Protein AF-A0AAU7CIS3-F1 (afdb_monomer_lite)

Secondary structure (DSSP, 8-state):
-----HHHHHHHHHHHHHHHHHHHTS--GGGSSHHHHHHHHHHHHHHHHHHHHHHHHHHHTTSS---HHHHHHHHHHHHHHHHHHHHHHHHHHHH-BTTB--HHHHHHHHHHHHHHHHHHT--------SGGGGTTS---HHHHHHHHHHHHTSPPPPTT---SSHHHHHHHHHHH--

Organism: NCBI:txid3120278

pLDDT: mean 83.58, std 14.02, range [44.16, 98.06]

Sequence (178 aa):
MKTFDLAEVRNFAAYLDSQMRLCDNGEGIECSTLDIALQHYAKLCCDYSNEVRQWGREIFTGRVAFDPKVEQAWREEGLRLFSRALEMASHGQSVEGPCYILDGQKLLWAALFKLHRLLDGWVTPKLAVGPSARQGLALNPSAAEEAHRRIDSLPPLPRDWQPVAPHQQALYRKLRTS

Radius of gyration: 26.12 Å; chains: 1; bounding box: 36×43×76 Å

Foldseek 3Di:
DDQLDPVSLVVVLVVLVVQLVLQVVCVHPQNVDLLSNLLSLLVSLVVLLVVVVVVLVCQQQVVYPDDVSSVVSSLVSLVVSLVSLVVSLVVVVVPDDPVDDRPSSVSSVVSSVSSCCCNVVPDRRHHPPDPCVVVVPPQPVVNVVVVVVVVVPDDDDPPPDADPDPVVNVVVVVVVVD

Structure (mmCIF, N/CA/C/O backbone):
data_AF-A0AAU7CIS3-F1
#
_entry.id   AF-A0AAU7CIS3-F1
#
loop_
_atom_site.group_PDB
_atom_site.id
_atom_site.type_symbol
_atom_site.label_atom_id
_atom_site.label_alt_id
_atom_site.label_comp_id
_atom_site.label_asym_id
_atom_site.label_entity_id
_atom_site.label_seq_id
_atom_site.pdbx_PDB_ins_code
_atom_site.Cartn_x
_atom_site.Cartn_y
_atom_site.Cartn_z
_atom_site.occupancy
_atom_site.B_iso_or_equiv
_atom_site.auth_seq_id
_atom_site.auth_comp_id
_atom_site.auth_asym_id
_atom_site.auth_atom_id
_atom_site.pdbx_PDB_model_num
ATOM 1 N N . MET A 1 1 ? 3.381 13.088 14.921 1.00 56.50 1 MET A N 1
ATOM 2 C CA . MET A 1 1 ? 2.630 11.844 15.193 1.00 56.50 1 MET A CA 1
ATOM 3 C C . MET A 1 1 ? 1.706 11.645 14.005 1.00 56.50 1 MET A C 1
ATOM 5 O O . MET A 1 1 ? 0.984 12.589 13.722 1.00 56.50 1 MET A O 1
ATOM 9 N N . LYS A 1 2 ? 1.803 10.527 13.271 1.00 71.44 2 LYS A N 1
ATOM 10 C CA . LYS A 1 2 ? 0.884 10.244 12.153 1.00 71.44 2 LYS A CA 1
ATOM 11 C C . LYS A 1 2 ? -0.500 9.946 12.723 1.00 71.44 2 LYS A C 1
ATOM 13 O O . LYS A 1 2 ? -0.593 9.160 13.665 1.00 71.44 2 LYS A O 1
ATOM 18 N N . THR A 1 3 ? -1.531 10.610 12.222 1.00 75.44 3 THR A N 1
ATOM 19 C CA . THR A 1 3 ? -2.918 10.472 12.687 1.00 75.44 3 THR A CA 1
ATOM 20 C C . THR A 1 3 ? -3.686 9.445 11.862 1.00 75.44 3 THR A C 1
ATOM 22 O O . THR A 1 3 ? -4.680 8.910 12.346 1.00 75.44 3 THR A O 1
ATOM 25 N N . PHE A 1 4 ? -3.202 9.132 10.654 1.00 85.31 4 PHE A N 1
ATOM 26 C CA . PHE A 1 4 ? -3.841 8.268 9.661 1.00 85.31 4 PHE A CA 1
ATOM 27 C C . PHE A 1 4 ? -5.315 8.613 9.429 1.00 85.31 4 PHE A C 1
ATOM 29 O O . PHE A 1 4 ? -6.146 7.741 9.167 1.00 85.31 4 PHE A O 1
ATOM 36 N N . ASP A 1 5 ? -5.644 9.898 9.526 1.00 87.25 5 ASP A N 1
ATOM 37 C CA . ASP A 1 5 ? -6.942 10.385 9.099 1.00 87.25 5 ASP A CA 1
ATOM 38 C C . ASP A 1 5 ? -7.037 10.391 7.566 1.00 87.25 5 ASP A C 1
ATOM 40 O O . ASP A 1 5 ? -6.062 10.202 6.829 1.00 87.25 5 ASP A O 1
ATOM 44 N N . LEU A 1 6 ? -8.251 10.606 7.065 1.00 88.31 6 LEU A N 1
ATOM 45 C CA . LEU A 1 6 ? -8.515 10.583 5.632 1.00 88.31 6 LEU A CA 1
ATOM 46 C C . LEU A 1 6 ? -7.702 11.633 4.860 1.00 88.31 6 LEU A C 1
ATOM 48 O O . LEU A 1 6 ? -7.370 11.402 3.698 1.00 88.31 6 LEU A O 1
ATOM 52 N N . ALA A 1 7 ? -7.387 12.780 5.468 1.00 90.12 7 ALA A N 1
ATOM 53 C CA . ALA A 1 7 ? -6.589 13.807 4.812 1.00 90.12 7 ALA A CA 1
ATOM 54 C C . ALA A 1 7 ? -5.129 13.359 4.685 1.00 90.12 7 ALA A C 1
ATOM 56 O O . ALA A 1 7 ? -4.547 13.503 3.614 1.00 90.12 7 ALA A O 1
ATOM 57 N N . GLU A 1 8 ? -4.559 12.750 5.724 1.00 90.31 8 GLU A N 1
ATOM 58 C CA . GLU A 1 8 ? -3.202 12.202 5.683 1.00 90.31 8 GLU A CA 1
ATOM 59 C C . GLU A 1 8 ? -3.074 11.078 4.646 1.00 90.31 8 GLU A C 1
ATOM 61 O O . GLU A 1 8 ? -2.141 11.096 3.842 1.00 90.31 8 GLU A O 1
ATOM 66 N N . VAL A 1 9 ? -4.041 10.155 4.583 1.00 90.12 9 VAL A N 1
ATOM 67 C CA . VAL A 1 9 ? -4.037 9.087 3.566 1.00 90.12 9 VAL A CA 1
ATOM 68 C C . VAL A 1 9 ? -4.161 9.656 2.155 1.00 90.12 9 VAL A C 1
ATOM 70 O O . VAL A 1 9 ? -3.433 9.232 1.260 1.00 90.12 9 VAL A O 1
ATOM 73 N N . ARG A 1 10 ? -5.008 10.670 1.946 1.00 91.12 10 ARG A N 1
ATOM 74 C CA . ARG A 1 10 ? -5.109 11.363 0.651 1.00 91.12 10 ARG A CA 1
ATOM 75 C C . ARG A 1 10 ? -3.836 12.116 0.285 1.00 91.12 10 ARG A C 1
ATOM 77 O O . ARG A 1 10 ? -3.444 12.105 -0.877 1.00 91.12 10 ARG A O 1
ATOM 84 N N . ASN A 1 11 ? -3.170 12.740 1.252 1.00 92.56 11 ASN A N 1
ATOM 85 C CA . ASN A 1 11 ? -1.892 13.411 1.023 1.00 92.56 11 ASN A CA 1
ATOM 86 C C . ASN A 1 11 ? -0.805 12.402 0.647 1.00 92.56 11 ASN A C 1
ATOM 88 O O . ASN A 1 11 ? -0.031 12.650 -0.275 1.00 92.56 11 ASN A O 1
ATOM 92 N N . PHE A 1 12 ? -0.777 11.243 1.306 1.00 92.38 12 PHE A N 1
ATOM 93 C CA . PHE A 1 12 ? 0.123 10.156 0.938 1.00 92.38 12 PHE A CA 1
ATOM 94 C C . PHE A 1 12 ? -0.194 9.597 -0.456 1.00 92.38 12 PHE A C 1
ATOM 96 O O . PHE A 1 12 ? 0.716 9.382 -1.251 1.00 92.38 12 PHE A O 1
ATOM 103 N N . ALA A 1 13 ? -1.471 9.436 -0.800 1.00 89.69 13 ALA A N 1
ATOM 104 C CA . ALA A 1 13 ? -1.900 9.022 -2.133 1.00 89.69 13 ALA A CA 1
ATOM 105 C C . ALA A 1 13 ? -1.496 10.026 -3.225 1.00 89.69 13 ALA A C 1
ATOM 107 O O . ALA A 1 13 ? -0.997 9.636 -4.282 1.00 89.69 13 ALA A O 1
ATOM 108 N N . ALA A 1 14 ? -1.663 11.324 -2.959 1.00 90.88 14 ALA A N 1
ATOM 109 C CA . ALA A 1 14 ? -1.220 12.391 -3.850 1.00 90.88 14 ALA A CA 1
ATOM 110 C C . ALA A 1 14 ? 0.309 12.401 -3.998 1.00 90.88 14 ALA A C 1
ATOM 112 O O . ALA A 1 14 ? 0.820 12.557 -5.107 1.00 90.88 14 ALA A O 1
ATOM 113 N N . TYR A 1 15 ? 1.039 12.168 -2.902 1.00 92.19 15 TYR A N 1
ATOM 114 C CA . TYR A 1 15 ? 2.485 11.969 -2.933 1.00 92.19 15 TYR A CA 1
ATOM 115 C C . TYR A 1 15 ? 2.860 10.782 -3.828 1.00 92.19 15 TYR A C 1
ATOM 117 O O . TYR A 1 15 ? 3.625 10.976 -4.769 1.00 92.19 15 TYR A O 1
ATOM 125 N N . LEU A 1 16 ? 2.278 9.596 -3.628 1.00 90.62 16 LEU A N 1
ATOM 126 C CA . LEU A 1 16 ? 2.520 8.438 -4.496 1.00 90.62 16 LEU A CA 1
ATOM 127 C C . LEU A 1 16 ? 2.224 8.750 -5.967 1.00 90.62 16 LEU A C 1
ATOM 129 O O . LEU A 1 16 ? 3.011 8.387 -6.837 1.00 90.62 16 LEU A O 1
ATOM 133 N N . ASP A 1 17 ? 1.129 9.460 -6.253 1.00 88.50 17 ASP A N 1
ATOM 134 C CA . ASP A 1 17 ? 0.794 9.844 -7.624 1.00 88.50 17 ASP A CA 1
ATOM 135 C C . ASP A 1 17 ? 1.846 10.761 -8.248 1.00 88.50 17 ASP A C 1
ATOM 137 O O . ASP A 1 17 ? 2.281 10.522 -9.375 1.00 88.50 17 ASP A O 1
ATOM 141 N N . SER A 1 18 ? 2.301 11.769 -7.500 1.00 88.62 18 SER A N 1
ATOM 142 C CA . SER A 1 18 ? 3.392 12.639 -7.940 1.00 88.62 18 SER A CA 1
ATOM 143 C C . SER A 1 18 ? 4.674 11.851 -8.208 1.00 88.62 18 SER A C 1
ATOM 145 O O . SER A 1 18 ? 5.321 12.076 -9.226 1.00 88.62 18 SER A O 1
ATOM 147 N N . GLN A 1 19 ? 4.999 10.879 -7.350 1.00 87.31 19 GLN A N 1
ATOM 148 C CA . GLN A 1 19 ? 6.197 10.058 -7.491 1.00 87.31 19 GLN A CA 1
ATOM 149 C C . GLN A 1 19 ? 6.129 9.149 -8.718 1.00 87.31 19 GLN A C 1
ATOM 151 O O . GLN A 1 19 ? 7.144 8.960 -9.380 1.00 87.31 19 GLN A O 1
ATOM 156 N N . MET A 1 20 ? 4.952 8.613 -9.053 1.00 85.06 20 MET A N 1
ATOM 157 C CA . MET A 1 20 ? 4.773 7.827 -10.277 1.00 85.06 20 MET A CA 1
ATOM 158 C C . MET A 1 20 ? 4.921 8.703 -11.532 1.00 85.06 20 MET A C 1
ATOM 160 O O . MET A 1 20 ? 5.620 8.327 -12.470 1.00 85.06 20 MET A O 1
ATOM 164 N N . ARG A 1 21 ? 4.337 9.912 -11.537 1.00 84.75 21 ARG A N 1
ATOM 165 C CA . ARG A 1 21 ? 4.422 10.840 -12.685 1.00 84.75 21 ARG A CA 1
ATOM 166 C C . ARG A 1 21 ? 5.850 11.281 -13.014 1.00 84.75 21 ARG A C 1
ATOM 168 O O . ARG A 1 21 ? 6.137 11.535 -14.180 1.00 84.75 21 ARG A O 1
ATOM 175 N N . LEU A 1 22 ? 6.733 11.370 -12.017 1.00 79.06 22 LEU A N 1
ATOM 176 C CA . LEU A 1 22 ? 8.140 11.726 -12.234 1.00 79.06 22 LEU A CA 1
ATOM 177 C C . LEU A 1 22 ? 8.860 10.736 -13.161 1.00 79.06 22 LEU A C 1
ATOM 179 O O . LEU A 1 22 ? 9.722 11.150 -13.933 1.00 79.06 22 LEU A O 1
ATOM 183 N N . CYS A 1 23 ? 8.487 9.457 -13.116 1.00 76.19 23 CYS A N 1
ATOM 184 C CA . CYS A 1 23 ? 9.099 8.419 -13.944 1.00 76.19 23 CYS A CA 1
ATOM 185 C C . CYS A 1 23 ? 8.347 8.201 -15.260 1.00 76.19 23 CYS A C 1
ATOM 187 O O . CYS A 1 23 ? 8.980 7.914 -16.270 1.00 76.19 23 CYS A O 1
ATOM 189 N N . ASP A 1 24 ? 7.029 8.412 -15.282 1.00 73.12 24 ASP A N 1
ATOM 190 C CA . ASP A 1 24 ? 6.222 8.236 -16.497 1.00 73.12 24 ASP A CA 1
ATOM 191 C C . ASP A 1 24 ? 6.475 9.324 -17.552 1.00 73.12 24 ASP A C 1
ATOM 193 O O . ASP A 1 24 ? 6.383 9.060 -18.748 1.00 73.12 24 ASP A O 1
ATOM 197 N N . ASN A 1 25 ? 6.822 10.543 -17.127 1.00 67.88 25 ASN A N 1
ATOM 198 C CA . ASN A 1 25 ? 7.064 11.656 -18.047 1.00 67.88 25 ASN A CA 1
ATOM 199 C C . ASN A 1 25 ? 8.509 11.712 -18.574 1.00 67.88 25 ASN A C 1
ATOM 201 O O . ASN A 1 25 ? 8.806 12.546 -19.423 1.00 67.88 25 ASN A O 1
ATOM 205 N N . GLY A 1 26 ? 9.425 10.880 -18.064 1.00 56.19 26 GLY A N 1
ATOM 206 C CA . GLY A 1 26 ? 10.842 10.902 -18.455 1.00 56.19 26 GLY A CA 1
ATOM 207 C C . GLY A 1 26 ? 11.608 12.182 -18.073 1.00 56.19 26 GLY A C 1
ATOM 208 O O . GLY A 1 26 ? 12.770 12.327 -18.443 1.00 56.19 26 GLY A O 1
ATOM 209 N N . GLU A 1 27 ? 10.990 13.106 -17.329 1.00 48.81 27 GLU A N 1
ATOM 210 C CA . GLU A 1 27 ? 11.559 14.422 -16.990 1.00 48.81 27 GLU A CA 1
ATOM 211 C C . GLU A 1 27 ? 12.279 14.465 -15.624 1.00 48.81 27 GLU A C 1
ATOM 213 O O . GLU A 1 27 ? 12.712 15.524 -15.172 1.00 48.81 27 GLU A O 1
ATOM 218 N N . GLY A 1 28 ? 12.452 13.322 -14.953 1.00 52.28 28 GLY A N 1
ATOM 219 C CA . GLY A 1 28 ? 13.166 13.220 -13.676 1.00 52.28 28 GLY A CA 1
ATOM 220 C C . GLY A 1 28 ? 14.541 12.557 -13.801 1.00 52.28 28 GLY A C 1
ATOM 221 O O . GLY A 1 28 ? 14.650 11.442 -14.303 1.00 52.28 28 GLY A O 1
ATOM 222 N N . ILE A 1 29 ? 15.587 13.187 -13.245 1.00 55.19 29 ILE A N 1
ATOM 223 C CA . ILE A 1 29 ? 16.940 12.595 -13.101 1.00 55.19 29 ILE A CA 1
ATOM 224 C C . ILE A 1 29 ? 16.877 11.249 -12.348 1.00 55.19 29 ILE A C 1
ATOM 226 O O . ILE A 1 29 ? 17.660 10.337 -12.621 1.00 55.19 29 ILE A O 1
ATOM 230 N N . GLU A 1 30 ? 15.908 11.114 -11.436 1.00 59.66 30 GLU A N 1
ATOM 231 C CA . GLU A 1 30 ? 15.687 9.914 -10.627 1.00 59.66 30 GLU A CA 1
ATOM 232 C C . GLU A 1 30 ? 15.252 8.685 -11.428 1.00 59.66 30 GLU A C 1
ATOM 234 O O . GLU A 1 30 ? 15.455 7.595 -10.928 1.00 59.66 30 GLU A O 1
ATOM 239 N N . CYS A 1 31 ? 14.723 8.812 -12.650 1.00 70.69 31 CYS A N 1
ATOM 240 C CA . CYS A 1 31 ? 14.289 7.681 -13.486 1.00 70.69 31 CYS A CA 1
ATOM 241 C C . CYS A 1 31 ? 14.949 7.723 -14.873 1.00 70.69 31 CYS A C 1
ATOM 243 O O . CYS A 1 31 ? 14.326 7.469 -15.899 1.00 70.69 31 CYS A O 1
ATOM 245 N N . SER A 1 32 ? 16.244 8.051 -14.892 1.00 76.94 32 SER A N 1
ATOM 246 C CA . SER A 1 32 ? 17.053 8.202 -16.112 1.00 76.94 32 SER A CA 1
ATOM 247 C C . SER A 1 32 ? 17.230 6.917 -16.931 1.00 76.94 32 SER A C 1
ATOM 249 O O . SER A 1 32 ? 17.634 6.979 -18.091 1.00 76.94 32 SER A O 1
ATOM 251 N N . THR A 1 33 ? 16.921 5.752 -16.357 1.00 86.38 33 THR A N 1
ATOM 252 C CA . THR A 1 33 ? 16.899 4.470 -17.062 1.00 86.38 33 THR A CA 1
ATOM 253 C C . THR A 1 33 ? 15.667 3.667 -16.667 1.00 86.38 33 THR A C 1
ATOM 255 O O . THR A 1 33 ? 15.105 3.845 -15.584 1.00 86.38 33 THR A O 1
ATOM 258 N N . LEU A 1 34 ? 15.281 2.729 -17.531 1.00 87.38 34 LEU A N 1
ATOM 259 C CA . LEU A 1 34 ? 14.196 1.799 -17.240 1.00 87.38 34 LEU A CA 1
ATOM 260 C C . LEU A 1 34 ? 14.453 0.984 -15.967 1.00 87.38 34 LEU A C 1
ATOM 262 O O . LEU A 1 34 ? 13.534 0.787 -15.181 1.00 87.38 34 LEU A O 1
ATOM 266 N N . ASP A 1 35 ? 15.690 0.534 -15.740 1.00 89.94 35 ASP A N 1
ATOM 267 C CA . ASP A 1 35 ? 16.011 -0.236 -14.537 1.00 89.94 35 ASP A CA 1
ATOM 268 C C . ASP A 1 35 ? 15.758 0.582 -13.266 1.00 89.94 35 ASP A C 1
ATOM 270 O O . ASP A 1 35 ? 15.143 0.095 -12.318 1.00 89.94 35 ASP A O 1
ATOM 274 N N . ILE A 1 36 ? 16.136 1.863 -13.277 1.00 89.69 36 ILE A N 1
ATOM 275 C CA . ILE A 1 36 ? 15.878 2.756 -12.149 1.00 89.69 36 ILE A CA 1
ATOM 276 C C . ILE A 1 36 ? 14.371 3.017 -11.990 1.00 89.69 36 ILE A C 1
ATOM 278 O O . ILE A 1 36 ? 13.870 3.008 -10.866 1.00 89.69 36 ILE A O 1
ATOM 282 N N . ALA A 1 37 ? 13.617 3.157 -13.085 1.00 90.56 37 ALA A N 1
ATOM 283 C CA . ALA A 1 37 ? 12.158 3.262 -13.018 1.00 90.56 37 ALA A CA 1
ATOM 284 C C . ALA A 1 37 ? 11.513 2.015 -12.384 1.00 90.56 37 ALA A C 1
ATOM 286 O O . ALA A 1 37 ? 10.661 2.139 -11.502 1.00 90.56 37 ALA A O 1
ATOM 287 N N . LEU A 1 38 ? 11.965 0.811 -12.749 1.00 92.88 38 LEU A N 1
ATOM 288 C CA . LEU A 1 38 ? 11.507 -0.442 -12.137 1.00 92.88 38 LEU A CA 1
ATOM 289 C C . LEU A 1 38 ? 11.820 -0.479 -10.629 1.00 92.88 38 LEU A C 1
ATOM 291 O O . LEU A 1 38 ? 10.948 -0.815 -9.822 1.00 92.88 38 LEU A O 1
ATOM 295 N N . GLN A 1 39 ? 13.034 -0.080 -10.232 1.00 93.81 39 GLN A N 1
ATOM 296 C CA . GLN A 1 39 ? 13.429 0.031 -8.822 1.00 93.81 39 GLN A CA 1
ATOM 297 C C . GLN A 1 39 ? 12.559 1.039 -8.054 1.00 93.81 39 GLN A C 1
ATOM 299 O O . GLN A 1 39 ? 12.147 0.770 -6.922 1.00 93.81 39 GLN A O 1
ATOM 304 N N . HIS A 1 40 ? 12.237 2.178 -8.670 1.00 93.25 40 HIS A N 1
ATOM 305 C CA . HIS A 1 40 ? 11.382 3.203 -8.075 1.00 93.25 40 HIS A CA 1
ATOM 306 C C . HIS A 1 40 ? 9.969 2.683 -7.812 1.00 93.25 40 HIS A C 1
ATOM 308 O O . HIS A 1 40 ? 9.475 2.765 -6.686 1.00 93.25 40 HIS A O 1
ATOM 314 N N . TYR A 1 41 ? 9.342 2.043 -8.801 1.00 94.56 41 TYR A N 1
ATOM 315 C CA . TYR A 1 41 ? 8.037 1.406 -8.613 1.00 94.56 41 TYR A CA 1
ATOM 316 C C . TYR A 1 41 ? 8.077 0.316 -7.527 1.00 94.56 41 TYR A C 1
ATOM 318 O O . TYR A 1 41 ? 7.136 0.194 -6.732 1.00 94.56 41 TYR A O 1
ATOM 326 N N . ALA A 1 42 ? 9.181 -0.435 -7.422 1.00 96.38 42 ALA A N 1
ATOM 327 C CA . ALA A 1 42 ? 9.364 -1.428 -6.365 1.00 96.38 42 ALA A CA 1
ATOM 328 C C . ALA A 1 42 ? 9.383 -0.774 -4.973 1.00 96.38 42 ALA A C 1
ATOM 330 O O . ALA A 1 42 ? 8.749 -1.277 -4.035 1.00 96.38 42 ALA A O 1
ATOM 331 N N . LYS A 1 43 ? 10.065 0.371 -4.846 1.00 96.00 43 LYS A N 1
ATOM 332 C CA . LYS A 1 43 ? 10.104 1.175 -3.621 1.00 96.00 43 LYS A CA 1
ATOM 333 C C . LYS A 1 43 ? 8.715 1.690 -3.251 1.00 96.00 43 LYS A C 1
ATOM 335 O O . LYS A 1 43 ? 8.294 1.470 -2.118 1.00 96.00 43 LYS A O 1
ATOM 340 N N . LEU A 1 44 ? 7.974 2.284 -4.189 1.00 95.88 44 LEU A N 1
ATOM 341 C CA . LEU A 1 44 ? 6.617 2.790 -3.934 1.00 95.88 44 LEU A CA 1
ATOM 342 C C . LEU A 1 44 ? 5.674 1.685 -3.434 1.00 95.88 44 LEU A C 1
ATOM 344 O O . LEU A 1 44 ? 4.956 1.882 -2.453 1.00 95.88 44 LEU A O 1
ATOM 348 N N . CYS A 1 45 ? 5.726 0.494 -4.040 1.00 97.69 45 CYS A N 1
ATOM 349 C CA . CYS A 1 45 ? 4.957 -0.671 -3.585 1.00 97.69 45 CYS A CA 1
ATOM 350 C C . CYS A 1 45 ? 5.315 -1.083 -2.146 1.00 97.69 45 CYS A C 1
ATOM 352 O O . CYS A 1 45 ? 4.434 -1.438 -1.350 1.00 97.69 45 CYS A O 1
ATOM 354 N N . CYS A 1 46 ? 6.604 -1.045 -1.796 1.00 96.94 46 CYS A N 1
ATOM 355 C CA . CYS A 1 46 ? 7.074 -1.353 -0.447 1.00 96.94 46 CYS A CA 1
ATOM 356 C C . CYS A 1 46 ? 6.641 -0.291 0.570 1.00 96.94 46 CYS A C 1
ATOM 358 O O . CYS A 1 46 ? 6.135 -0.657 1.631 1.00 96.94 46 CYS A O 1
ATOM 360 N N . ASP A 1 47 ? 6.797 0.991 0.242 1.00 95.81 47 ASP A N 1
ATOM 361 C CA . ASP A 1 47 ? 6.427 2.115 1.105 1.00 95.81 47 ASP A CA 1
ATOM 362 C C . ASP A 1 47 ? 4.930 2.101 1.403 1.00 95.81 47 ASP A C 1
ATOM 364 O O . ASP A 1 47 ? 4.535 2.099 2.568 1.00 95.81 47 ASP A O 1
ATOM 368 N N . TYR A 1 48 ? 4.097 1.962 0.368 1.00 97.25 48 TYR A N 1
ATOM 369 C CA . TYR A 1 48 ? 2.654 1.805 0.529 1.00 97.25 48 TYR A CA 1
ATOM 370 C C . TYR A 1 48 ? 2.314 0.615 1.444 1.00 97.25 48 TYR A C 1
ATOM 372 O O . TYR A 1 48 ? 1.550 0.747 2.401 1.00 97.25 48 TYR A O 1
ATOM 380 N N . SER A 1 49 ? 2.932 -0.550 1.207 1.00 96.81 49 SER A N 1
ATOM 381 C CA . SER A 1 49 ? 2.693 -1.743 2.029 1.00 96.81 49 SER A CA 1
ATOM 382 C C . SER A 1 49 ? 3.091 -1.536 3.494 1.00 96.81 49 SER A C 1
ATOM 384 O O . SER A 1 49 ? 2.485 -2.122 4.394 1.00 96.81 49 SER A O 1
ATOM 386 N N . ASN A 1 50 ? 4.133 -0.745 3.750 1.00 95.31 50 ASN A N 1
ATOM 387 C CA . ASN A 1 50 ? 4.590 -0.425 5.097 1.00 95.31 50 ASN A CA 1
ATOM 388 C C . ASN A 1 50 ? 3.636 0.549 5.793 1.00 95.31 50 ASN A C 1
ATOM 390 O O . ASN A 1 50 ? 3.285 0.307 6.947 1.00 95.31 50 ASN A O 1
ATOM 394 N N . GLU A 1 51 ? 3.159 1.579 5.093 1.00 95.31 51 GLU A N 1
ATOM 395 C CA . GLU A 1 51 ? 2.184 2.536 5.625 1.00 95.31 51 GLU A CA 1
ATOM 396 C C . GLU A 1 51 ? 0.860 1.859 5.993 1.00 95.31 51 GLU A C 1
ATOM 398 O O . GLU A 1 51 ? 0.380 2.035 7.112 1.00 95.31 51 GLU A O 1
ATOM 403 N N . VAL A 1 52 ? 0.321 0.990 5.130 1.00 96.31 52 VAL A N 1
ATOM 404 C CA . VAL A 1 52 ? -0.899 0.221 5.438 1.00 96.31 52 VAL A CA 1
ATOM 405 C C . VAL A 1 52 ? -0.706 -0.674 6.664 1.00 96.31 52 VAL A C 1
ATOM 407 O O . VAL A 1 52 ? -1.577 -0.752 7.533 1.00 96.31 52 VAL A O 1
ATOM 410 N N . ARG A 1 53 ? 0.446 -1.352 6.779 1.00 95.12 53 ARG A N 1
ATOM 411 C CA . ARG A 1 53 ? 0.751 -2.179 7.960 1.00 95.12 53 ARG A CA 1
ATOM 412 C C . ARG A 1 53 ? 0.877 -1.339 9.222 1.00 95.12 53 ARG A C 1
ATOM 414 O O . ARG A 1 53 ? 0.444 -1.794 10.280 1.00 95.12 53 ARG A O 1
ATOM 421 N N . GLN A 1 54 ? 1.479 -0.156 9.128 1.00 94.62 54 GLN A N 1
ATOM 422 C CA . GLN A 1 54 ? 1.593 0.756 10.257 1.00 94.62 54 GLN A CA 1
ATOM 423 C C . GLN A 1 54 ? 0.206 1.227 10.693 1.00 94.62 54 GLN A C 1
ATOM 425 O O . GLN A 1 54 ? -0.140 1.051 11.855 1.00 94.62 54 GLN A O 1
ATOM 430 N N . TRP A 1 55 ? -0.618 1.708 9.762 1.00 94.75 55 TRP A N 1
ATOM 431 C CA . TRP A 1 55 ? -2.009 2.085 10.014 1.00 94.75 55 TRP A CA 1
ATOM 432 C C . TRP A 1 55 ? -2.799 0.965 10.709 1.00 94.75 55 TRP A C 1
ATOM 434 O O . TRP A 1 55 ? -3.398 1.182 11.764 1.00 94.75 55 TRP A O 1
ATOM 444 N N . GLY A 1 56 ? -2.723 -0.265 10.189 1.00 94.19 56 GLY A N 1
ATOM 445 C CA . GLY A 1 56 ? -3.376 -1.422 10.802 1.00 94.19 56 GLY A CA 1
ATOM 446 C C . GLY A 1 56 ? -2.887 -1.712 12.228 1.00 94.19 56 GLY A C 1
ATOM 447 O O . GLY A 1 56 ? -3.694 -2.044 13.097 1.00 94.19 56 GLY A O 1
ATOM 448 N N . ARG A 1 57 ? -1.586 -1.542 12.507 1.00 92.19 57 ARG A N 1
ATOM 449 C CA . ARG A 1 57 ? -1.016 -1.676 13.863 1.00 92.19 57 ARG A CA 1
ATOM 450 C C . ARG A 1 57 ? -1.487 -0.569 14.804 1.00 92.19 57 ARG A C 1
ATOM 452 O O . ARG A 1 57 ? -1.765 -0.850 15.970 1.00 92.19 57 ARG A O 1
ATOM 459 N N . GLU A 1 58 ? -1.589 0.668 14.332 1.00 90.12 58 GLU A N 1
ATOM 460 C CA . GLU A 1 58 ? -2.071 1.792 15.143 1.00 90.12 58 GLU A CA 1
ATOM 461 C C . GLU A 1 58 ? -3.554 1.617 15.523 1.00 90.12 58 GLU A C 1
ATOM 463 O O . GLU A 1 58 ? -3.917 1.858 16.675 1.00 90.12 58 GLU A O 1
ATOM 468 N N . ILE A 1 59 ? -4.391 1.086 14.618 1.00 91.06 59 ILE A N 1
ATOM 469 C CA . ILE A 1 59 ? -5.774 0.687 14.948 1.00 91.06 59 ILE A CA 1
ATOM 470 C C . ILE A 1 59 ? -5.789 -0.471 15.940 1.00 91.06 59 ILE A C 1
ATOM 472 O O . ILE A 1 59 ? -6.498 -0.431 16.946 1.00 91.06 59 ILE A O 1
ATOM 476 N N . PHE A 1 60 ? -4.993 -1.509 15.678 1.00 89.31 60 PHE A N 1
ATOM 477 C CA . PHE A 1 60 ? -4.927 -2.683 16.542 1.00 89.31 60 PHE A CA 1
ATOM 478 C C . PHE A 1 60 ? -4.531 -2.314 17.980 1.00 89.31 60 PHE A C 1
ATOM 480 O O . PHE A 1 60 ? -5.095 -2.849 18.930 1.00 89.31 60 PHE A O 1
ATOM 487 N N . THR A 1 61 ? -3.604 -1.366 18.147 1.00 86.94 61 THR A N 1
ATOM 488 C CA . THR A 1 61 ? -3.145 -0.866 19.456 1.00 86.94 61 THR A CA 1
ATOM 489 C C . THR A 1 61 ? -4.049 0.205 20.074 1.00 86.94 61 THR A C 1
ATOM 491 O O . THR A 1 61 ? -3.799 0.620 21.204 1.00 86.94 61 THR A O 1
ATOM 494 N N . GLY A 1 62 ? -5.094 0.650 19.369 1.00 86.31 62 GLY A N 1
ATOM 495 C CA . GLY A 1 62 ? -6.031 1.671 19.845 1.00 86.31 62 GLY A CA 1
ATOM 496 C C . GLY A 1 62 ? -5.474 3.091 19.870 1.00 86.31 62 GLY A C 1
ATOM 497 O O . GLY A 1 62 ? -6.065 3.963 20.500 1.00 86.31 62 GLY A O 1
ATOM 498 N N . ARG A 1 63 ? -4.346 3.336 19.198 1.00 85.50 63 ARG A N 1
ATOM 499 C CA . ARG A 1 63 ? -3.756 4.675 19.058 1.00 85.50 63 ARG A CA 1
ATOM 500 C C . ARG A 1 63 ? -4.477 5.516 18.009 1.00 85.50 63 ARG A C 1
ATOM 502 O O . ARG A 1 63 ? -4.510 6.736 18.127 1.00 85.50 63 ARG A O 1
ATOM 509 N N . VAL A 1 64 ? -5.064 4.857 17.012 1.00 88.25 64 VAL A N 1
ATOM 510 C CA . VAL A 1 64 ? -5.880 5.469 15.960 1.00 88.25 64 VAL A CA 1
ATOM 511 C C . VAL A 1 64 ? -7.245 4.783 15.927 1.00 88.25 64 VAL A C 1
ATOM 513 O O . VAL A 1 64 ? -7.342 3.563 16.058 1.00 88.25 64 VAL A O 1
ATOM 516 N N . ALA A 1 65 ? -8.314 5.564 15.765 1.00 88.12 65 ALA A N 1
ATOM 517 C CA . ALA A 1 65 ? -9.656 5.023 15.591 1.00 88.12 65 ALA A CA 1
ATOM 518 C C . ALA A 1 65 ? -9.826 4.444 14.179 1.00 88.12 65 ALA A C 1
ATOM 520 O O . ALA A 1 65 ? -9.354 5.015 13.199 1.00 88.12 65 ALA A O 1
ATOM 521 N N . PHE A 1 66 ? -10.527 3.317 14.066 1.00 91.94 66 PHE A N 1
ATOM 522 C CA . PHE A 1 66 ? -10.882 2.773 12.760 1.00 91.94 66 PHE A CA 1
ATOM 523 C C . PHE A 1 66 ? -11.906 3.679 12.059 1.00 91.94 66 PHE A C 1
ATOM 525 O O . PHE A 1 66 ? -12.957 3.977 12.627 1.00 91.94 66 PHE A O 1
ATOM 532 N N . ASP A 1 67 ? -11.614 4.059 10.815 1.00 93.50 67 ASP A N 1
ATOM 533 C CA . ASP A 1 67 ? -12.531 4.767 9.920 1.00 93.50 67 ASP A CA 1
ATOM 534 C C . ASP A 1 67 ? -12.689 3.961 8.611 1.00 93.50 67 ASP A C 1
ATOM 536 O O . ASP A 1 67 ? -11.705 3.779 7.883 1.00 93.50 67 ASP A O 1
ATOM 540 N N . PRO A 1 68 ? -13.909 3.497 8.270 1.00 95.25 68 PRO A N 1
ATOM 541 C CA . PRO A 1 68 ? -14.179 2.794 7.015 1.00 95.25 68 PRO A CA 1
ATOM 542 C C . PRO A 1 68 ? -13.771 3.577 5.759 1.00 95.25 68 PRO A C 1
ATOM 544 O O . PRO A 1 68 ? -13.384 2.976 4.760 1.00 95.25 68 PRO A O 1
ATOM 547 N N . LYS A 1 69 ? -13.834 4.916 5.787 1.00 96.12 69 LYS A N 1
ATOM 548 C CA . LYS A 1 69 ? -13.428 5.753 4.646 1.00 96.12 69 LYS A CA 1
ATOM 549 C C . LYS A 1 69 ? -11.919 5.739 4.447 1.00 96.12 69 LYS A C 1
ATOM 551 O O . LYS A 1 69 ? -11.456 5.780 3.311 1.00 96.12 69 LYS A O 1
ATOM 556 N N . VAL A 1 70 ? -11.160 5.674 5.540 1.00 95.50 70 VAL A N 1
ATOM 557 C CA . VAL A 1 70 ? -9.700 5.538 5.503 1.00 95.50 70 VAL A CA 1
ATOM 558 C C . VAL A 1 70 ? -9.316 4.168 4.952 1.00 95.50 70 VAL A C 1
ATOM 560 O O . VAL A 1 70 ? -8.453 4.081 4.084 1.00 95.50 70 VAL A O 1
ATOM 563 N N . GLU A 1 71 ? -9.992 3.103 5.395 1.00 97.19 71 GLU A N 1
ATOM 564 C CA . GLU A 1 71 ? -9.794 1.762 4.834 1.00 97.19 71 GLU A CA 1
ATOM 565 C C . GLU A 1 71 ? -10.077 1.730 3.328 1.00 97.19 71 GLU A C 1
ATOM 567 O O . GLU A 1 71 ? -9.263 1.218 2.559 1.00 97.19 71 GLU A O 1
ATOM 572 N N . GLN A 1 72 ? -11.214 2.284 2.904 1.00 96.81 72 GLN A N 1
ATOM 573 C CA . GLN A 1 72 ? -11.579 2.347 1.493 1.00 96.81 72 GLN A CA 1
ATOM 574 C C . GLN A 1 72 ? -10.525 3.105 0.678 1.00 96.81 72 GLN A C 1
ATOM 576 O O . GLN A 1 72 ? -10.070 2.588 -0.340 1.00 96.81 72 GLN A O 1
ATOM 581 N N . ALA A 1 73 ? -10.089 4.273 1.161 1.00 96.00 73 ALA A N 1
ATOM 582 C CA . ALA A 1 73 ? -9.048 5.061 0.509 1.00 96.00 73 ALA A CA 1
ATOM 583 C C . ALA A 1 73 ? -7.746 4.266 0.365 1.00 96.00 73 ALA A C 1
ATOM 585 O O . ALA A 1 73 ? -7.160 4.245 -0.714 1.00 96.00 73 ALA A O 1
ATOM 586 N N . TRP A 1 74 ? -7.318 3.545 1.408 1.00 97.06 74 TRP A N 1
ATOM 587 C CA . TRP A 1 74 ? -6.166 2.661 1.285 1.00 97.06 74 TRP A CA 1
ATOM 588 C C . TRP A 1 74 ? -6.378 1.633 0.176 1.00 97.06 74 TRP A C 1
ATOM 590 O O . TRP A 1 74 ? -5.539 1.541 -0.715 1.00 97.06 74 TRP A O 1
ATOM 600 N N . ARG A 1 75 ? -7.486 0.888 0.186 1.00 97.19 75 ARG A N 1
ATOM 601 C CA . ARG A 1 75 ? -7.728 -0.190 -0.789 1.00 97.19 75 ARG A CA 1
ATOM 602 C C . ARG A 1 75 ? -7.748 0.312 -2.231 1.00 97.19 75 ARG A C 1
ATOM 604 O O . ARG A 1 75 ? -7.103 -0.296 -3.082 1.00 97.19 75 ARG A O 1
ATOM 611 N N . GLU A 1 76 ? -8.448 1.412 -2.492 1.00 96.38 76 GLU A N 1
ATOM 612 C CA . GLU A 1 76 ? -8.518 2.032 -3.821 1.00 96.38 76 GLU A CA 1
ATOM 613 C C . GLU A 1 76 ? -7.125 2.434 -4.319 1.00 96.38 76 GLU A C 1
ATOM 615 O O . GLU A 1 76 ? -6.731 2.087 -5.434 1.00 96.38 76 GLU A O 1
ATOM 620 N N . GLU A 1 77 ? -6.334 3.077 -3.462 1.00 95.94 77 GLU A N 1
ATOM 621 C CA . GLU A 1 77 ? -4.979 3.507 -3.805 1.00 95.94 77 GLU A CA 1
ATOM 622 C C . GLU A 1 77 ? -4.008 2.341 -3.988 1.00 95.94 77 GLU A C 1
ATOM 624 O O . GLU A 1 77 ? -3.159 2.367 -4.878 1.00 95.94 77 GLU A O 1
ATOM 629 N N . GLY A 1 78 ? -4.160 1.281 -3.196 1.00 96.75 78 GLY A N 1
ATOM 630 C CA . GLY A 1 78 ? -3.353 0.073 -3.327 1.00 96.75 78 GLY A CA 1
ATOM 631 C C . GLY A 1 78 ? -3.606 -0.650 -4.642 1.00 96.75 78 GLY A C 1
ATOM 632 O O . GLY A 1 78 ? -2.654 -1.051 -5.309 1.00 96.75 78 GLY A O 1
ATOM 633 N N . LEU A 1 79 ? -4.873 -0.768 -5.047 1.00 97.00 79 LEU A N 1
ATOM 634 C CA . LEU A 1 79 ? -5.248 -1.327 -6.347 1.00 97.00 79 LEU A CA 1
ATOM 635 C C . LEU A 1 79 ? -4.714 -0.469 -7.498 1.00 97.00 79 LEU A C 1
ATOM 637 O O . LEU A 1 79 ? -4.152 -1.005 -8.450 1.00 97.00 79 LEU A O 1
ATOM 641 N N . ARG A 1 80 ? -4.829 0.859 -7.391 1.00 95.69 80 ARG A N 1
ATOM 642 C CA . ARG A 1 80 ? -4.312 1.797 -8.396 1.00 95.69 80 ARG A CA 1
ATOM 643 C C . ARG A 1 80 ? -2.796 1.683 -8.563 1.00 95.69 80 ARG A C 1
ATOM 645 O O . ARG A 1 80 ? -2.312 1.596 -9.691 1.00 95.69 80 ARG A O 1
ATOM 652 N N . LEU A 1 81 ? -2.056 1.652 -7.453 1.00 96.44 81 LEU A N 1
ATOM 653 C CA . LEU A 1 81 ? -0.607 1.450 -7.452 1.00 96.44 81 LEU A CA 1
ATOM 654 C C . LEU A 1 81 ? -0.236 0.083 -8.034 1.00 96.44 81 LEU A C 1
ATOM 656 O O . LEU A 1 81 ? 0.670 0.006 -8.859 1.00 96.44 81 LEU A O 1
ATOM 660 N N . PHE A 1 82 ? -0.943 -0.978 -7.637 1.00 97.25 82 PHE A N 1
ATOM 661 C CA . PHE A 1 82 ? -0.699 -2.332 -8.130 1.00 97.25 82 PHE A CA 1
ATOM 662 C C . PHE A 1 82 ? -0.839 -2.418 -9.652 1.00 97.25 82 PHE A C 1
ATOM 664 O O . PHE A 1 82 ? 0.068 -2.928 -10.305 1.00 97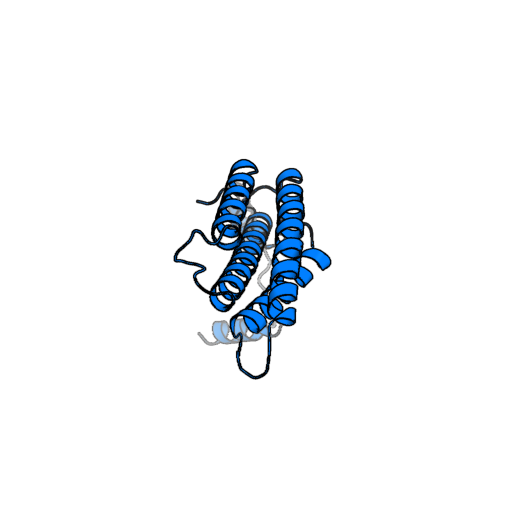.25 82 PHE A O 1
ATOM 671 N N . SER A 1 83 ? -1.922 -1.878 -10.220 1.00 95.94 83 SER A N 1
ATOM 672 C CA . SER A 1 83 ? -2.144 -1.890 -11.670 1.00 95.94 83 SER A CA 1
ATOM 673 C C . SER A 1 83 ? -1.022 -1.181 -12.428 1.00 95.94 83 SER A C 1
ATOM 675 O O . SER A 1 83 ? -0.441 -1.764 -13.339 1.00 95.94 83 SER A O 1
ATOM 677 N N . ARG A 1 84 ? -0.639 0.032 -12.008 1.00 94.56 84 ARG A N 1
ATOM 678 C CA . ARG A 1 84 ? 0.438 0.793 -12.672 1.00 94.56 84 ARG A CA 1
ATOM 679 C C . ARG A 1 84 ? 1.803 0.125 -12.534 1.00 94.56 84 ARG A C 1
ATOM 681 O O . ARG A 1 84 ? 2.564 0.043 -13.491 1.00 94.56 84 ARG A O 1
ATOM 688 N N . ALA A 1 85 ? 2.114 -0.391 -11.348 1.00 95.50 85 ALA A N 1
ATOM 689 C CA . ALA A 1 85 ? 3.351 -1.125 -11.114 1.00 95.50 85 ALA A CA 1
ATOM 690 C C . ALA A 1 85 ? 3.421 -2.412 -11.956 1.00 95.50 85 ALA A C 1
ATOM 692 O O . ALA A 1 85 ? 4.492 -2.767 -12.445 1.00 95.50 85 ALA A O 1
ATOM 693 N N . LEU A 1 86 ? 2.291 -3.095 -12.161 1.00 96.50 86 LEU A N 1
ATOM 694 C CA . LEU A 1 86 ? 2.204 -4.279 -13.015 1.00 96.50 86 LEU A CA 1
ATOM 695 C C . LEU A 1 86 ? 2.392 -3.939 -14.500 1.00 96.50 86 LEU A C 1
ATOM 697 O O . LEU A 1 86 ? 3.075 -4.680 -15.208 1.00 96.50 86 LEU A O 1
ATOM 701 N N . GLU A 1 87 ? 1.839 -2.821 -14.969 1.00 94.12 87 GLU A N 1
ATOM 702 C CA . GLU A 1 87 ? 2.091 -2.304 -16.321 1.00 94.12 87 GLU A CA 1
ATOM 703 C C . GLU A 1 87 ? 3.582 -2.015 -16.528 1.00 94.12 87 GLU A C 1
ATOM 705 O O . GLU A 1 87 ? 4.169 -2.494 -17.499 1.00 94.12 87 GLU A O 1
ATOM 710 N N . MET A 1 88 ? 4.225 -1.329 -15.577 1.00 92.44 88 MET A N 1
ATOM 711 C CA . MET A 1 88 ? 5.663 -1.049 -15.629 1.00 92.44 88 MET A CA 1
AT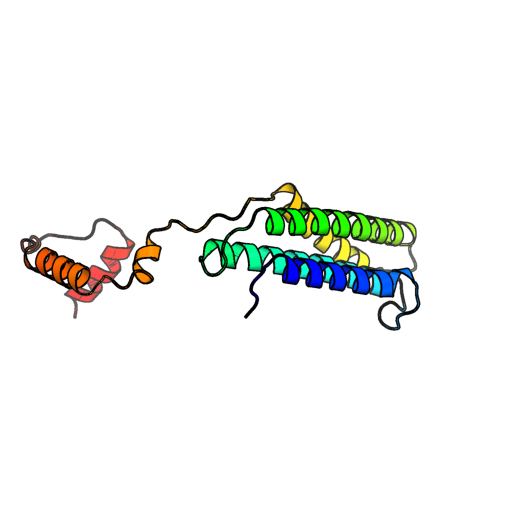OM 712 C C . MET A 1 88 ? 6.503 -2.337 -15.616 1.00 92.44 88 MET A C 1
ATOM 714 O O . MET A 1 88 ? 7.432 -2.481 -16.408 1.00 92.44 88 MET A O 1
ATOM 718 N N . ALA A 1 89 ? 6.147 -3.320 -14.781 1.00 93.12 89 ALA A N 1
ATOM 719 C CA . ALA A 1 89 ? 6.810 -4.624 -14.768 1.00 93.12 89 ALA A CA 1
ATOM 720 C C . ALA A 1 89 ? 6.644 -5.370 -16.100 1.00 93.12 89 ALA A C 1
ATOM 722 O O . ALA A 1 89 ? 7.587 -5.997 -16.579 1.00 93.12 89 ALA A O 1
ATOM 723 N N . SER A 1 90 ? 5.462 -5.297 -16.711 1.00 93.06 90 SER A N 1
ATOM 724 C CA . SER A 1 90 ? 5.190 -5.923 -18.010 1.00 93.06 90 SER A CA 1
ATOM 725 C C . SER A 1 90 ? 5.989 -5.247 -19.122 1.00 93.06 90 SER A C 1
ATOM 727 O O . SER A 1 90 ? 6.535 -5.921 -19.996 1.00 93.06 90 SER A O 1
ATOM 729 N N . HIS A 1 91 ? 6.117 -3.919 -19.060 1.00 90.06 91 HIS A N 1
ATOM 730 C CA . HIS A 1 91 ? 6.966 -3.167 -19.972 1.00 90.06 91 HIS A CA 1
ATOM 731 C C . HIS A 1 91 ? 8.435 -3.578 -19.827 1.00 90.06 91 HIS A C 1
ATOM 733 O O . HIS A 1 91 ? 9.054 -3.945 -20.825 1.00 90.06 91 HIS A O 1
ATOM 739 N N . GLY A 1 92 ? 8.958 -3.620 -18.598 1.00 88.44 92 GLY A N 1
ATOM 740 C CA . GLY A 1 92 ? 10.318 -4.080 -18.317 1.00 88.44 92 GLY A CA 1
ATOM 741 C C . GLY A 1 92 ? 10.591 -5.492 -18.839 1.00 88.44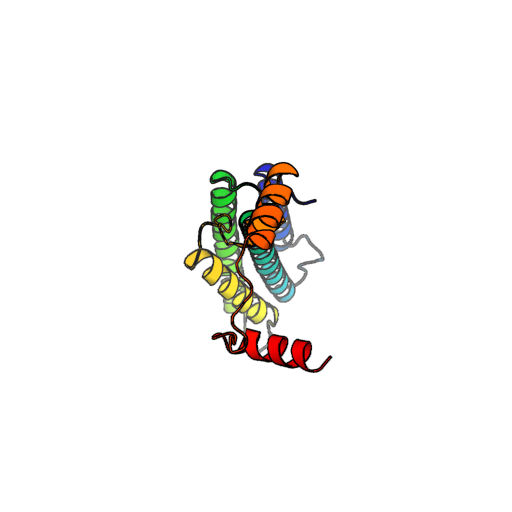 92 GLY A C 1
ATOM 742 O O . GLY A 1 92 ? 11.585 -5.714 -19.524 1.00 88.44 92 GLY A O 1
ATOM 743 N N . GLN A 1 93 ? 9.647 -6.415 -18.650 1.00 90.00 93 GLN A N 1
ATOM 744 C CA . GLN A 1 93 ? 9.743 -7.776 -19.181 1.00 90.00 93 GLN A CA 1
ATOM 745 C C . GLN A 1 93 ? 9.757 -7.824 -20.718 1.00 90.00 93 GLN A C 1
ATOM 747 O O . GLN A 1 93 ? 10.438 -8.666 -21.296 1.00 90.00 93 GLN A O 1
ATOM 752 N N . SER A 1 94 ? 9.018 -6.938 -21.394 1.00 88.06 94 SER A N 1
ATOM 753 C CA . SER A 1 94 ? 8.962 -6.905 -22.864 1.00 88.06 94 SER A CA 1
ATOM 754 C C . SER A 1 94 ? 10.265 -6.444 -23.525 1.00 88.06 94 SER A C 1
ATOM 756 O O . SER A 1 94 ? 10.485 -6.726 -24.702 1.00 88.06 94 SER A O 1
ATOM 758 N N . VAL A 1 95 ? 11.122 -5.745 -22.777 1.00 84.00 95 VAL A N 1
ATOM 759 C CA . VAL A 1 95 ? 12.405 -5.218 -23.263 1.00 84.00 95 VAL A CA 1
ATOM 760 C C . VAL A 1 95 ? 13.615 -5.893 -22.616 1.00 84.00 95 VAL A C 1
ATOM 762 O O . VAL A 1 95 ? 14.745 -5.660 -23.047 1.00 84.00 95 VAL A O 1
ATOM 765 N N . GLU A 1 96 ? 13.395 -6.740 -21.606 1.00 76.69 96 GLU A N 1
ATOM 766 C CA . GLU A 1 96 ? 14.428 -7.598 -21.037 1.00 76.69 96 GLU A CA 1
ATOM 767 C C . GLU A 1 96 ? 14.924 -8.563 -22.120 1.00 76.69 96 GLU A C 1
ATOM 769 O O . GLU A 1 96 ? 14.166 -9.317 -22.733 1.00 76.69 96 GLU A O 1
ATOM 774 N N . GLY A 1 97 ? 16.223 -8.510 -22.392 1.00 73.12 97 GLY A N 1
ATOM 775 C CA . GLY A 1 97 ? 16.851 -9.269 -23.463 1.00 73.12 97 GLY A CA 1
ATOM 776 C C . GLY A 1 97 ? 18.277 -9.670 -23.098 1.00 73.12 97 GLY A C 1
ATOM 777 O O . GLY A 1 97 ? 18.788 -9.264 -22.057 1.00 73.12 97 GLY A O 1
ATOM 778 N N . PRO A 1 98 ? 18.972 -10.427 -23.965 1.00 66.62 98 PRO A N 1
ATOM 779 C CA . PRO A 1 98 ? 20.286 -11.005 -23.658 1.00 66.62 98 PRO A CA 1
ATOM 780 C C . PRO A 1 98 ? 21.366 -9.982 -23.272 1.00 66.62 98 PRO A C 1
ATOM 782 O O . PRO A 1 98 ? 22.356 -10.341 -22.642 1.00 66.62 98 PRO A O 1
ATOM 785 N N . CYS A 1 99 ? 21.188 -8.720 -23.669 1.00 68.19 99 CYS A N 1
ATOM 786 C CA . CYS A 1 99 ? 22.166 -7.649 -23.492 1.00 68.19 99 CYS A CA 1
ATOM 787 C C . CYS A 1 99 ? 21.895 -6.7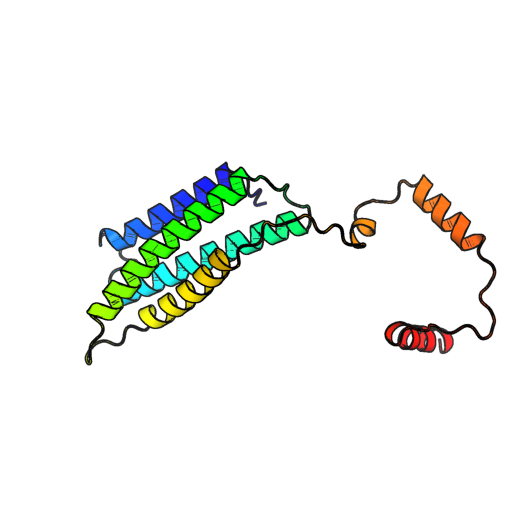45 -22.276 1.00 68.19 99 CYS A C 1
ATOM 789 O O . CYS A 1 99 ? 22.748 -5.921 -21.954 1.00 68.19 99 CYS A O 1
ATOM 791 N N . TYR A 1 100 ? 20.740 -6.874 -21.610 1.00 67.94 100 TYR A N 1
ATOM 792 C CA . TYR A 1 100 ? 20.336 -5.995 -20.510 1.00 67.94 100 TYR A CA 1
ATOM 793 C C . TYR A 1 100 ? 19.799 -6.824 -19.345 1.00 67.94 100 TYR A C 1
ATOM 795 O O . TYR A 1 100 ? 18.756 -7.460 -19.458 1.00 67.94 100 TYR A O 1
ATOM 803 N N . ILE A 1 101 ? 20.511 -6.801 -18.217 1.00 78.38 101 ILE A N 1
ATOM 804 C CA . ILE A 1 101 ? 20.018 -7.358 -16.954 1.00 78.38 101 ILE A CA 1
ATOM 805 C C . ILE A 1 101 ? 19.289 -6.233 -16.224 1.00 78.38 101 ILE A C 1
ATOM 807 O O . ILE A 1 101 ? 19.902 -5.219 -15.894 1.00 78.38 101 ILE A O 1
ATOM 811 N N . LEU A 1 102 ? 17.991 -6.415 -15.987 1.00 85.62 102 LEU A N 1
ATOM 812 C CA . LEU A 1 102 ? 17.157 -5.460 -15.261 1.00 85.62 102 LEU A CA 1
ATOM 813 C C . LEU A 1 102 ? 16.973 -5.947 -13.818 1.00 85.62 102 LEU A C 1
ATOM 815 O O . LEU A 1 102 ? 16.031 -6.675 -13.502 1.00 85.62 102 LEU A O 1
ATOM 819 N N . ASP A 1 103 ? 17.882 -5.592 -12.912 1.00 89.69 103 ASP A N 1
ATOM 820 C CA . ASP A 1 103 ? 17.758 -5.985 -11.502 1.00 89.69 103 ASP A CA 1
ATOM 821 C C . ASP A 1 103 ? 16.526 -5.357 -10.827 1.00 89.69 103 ASP A C 1
ATOM 823 O O . ASP A 1 103 ? 15.880 -5.988 -9.978 1.00 89.69 103 ASP A O 1
ATOM 827 N N . GLY A 1 104 ? 16.122 -4.167 -11.276 1.00 91.19 104 GLY A N 1
ATOM 828 C CA . GLY A 1 104 ? 14.867 -3.524 -10.912 1.00 91.19 104 GLY A CA 1
ATOM 829 C C . GLY A 1 104 ? 13.640 -4.377 -11.228 1.00 91.19 104 GLY A C 1
ATOM 830 O O . GLY A 1 104 ? 12.684 -4.364 -10.454 1.00 91.19 104 GLY A O 1
ATOM 831 N N . GLN A 1 105 ? 13.677 -5.197 -12.285 1.00 93.69 105 GLN A N 1
ATOM 832 C CA . GLN A 1 105 ? 12.578 -6.097 -12.652 1.00 93.69 105 GLN A CA 1
ATOM 833 C C . GLN A 1 105 ? 12.293 -7.116 -11.543 1.00 93.69 105 GLN A C 1
ATOM 835 O O . GLN A 1 105 ? 11.142 -7.337 -11.157 1.00 93.69 105 GLN A O 1
ATOM 840 N N . LYS A 1 106 ? 13.346 -7.729 -10.990 1.00 92.81 106 LYS A N 1
ATOM 841 C CA . LYS A 1 106 ? 13.225 -8.715 -9.903 1.00 92.81 106 LYS A CA 1
ATOM 842 C C . LYS A 1 106 ? 12.708 -8.059 -8.627 1.00 92.81 106 LYS A C 1
ATOM 844 O O . LYS A 1 106 ? 11.853 -8.627 -7.942 1.00 92.81 106 LYS A O 1
ATOM 849 N N . LEU A 1 107 ? 13.210 -6.863 -8.315 1.00 96.19 107 LEU A N 1
ATOM 850 C CA . LEU A 1 107 ? 12.765 -6.084 -7.160 1.00 96.19 107 LEU A CA 1
ATOM 851 C C . LEU A 1 107 ? 11.286 -5.714 -7.280 1.00 96.19 107 LEU A C 1
ATOM 853 O O . LEU A 1 107 ? 10.531 -5.895 -6.320 1.00 96.19 107 LEU A O 1
ATOM 857 N N . LEU A 1 108 ? 10.861 -5.264 -8.461 1.00 96.75 108 LEU A N 1
ATOM 858 C CA . LEU A 1 108 ? 9.478 -4.901 -8.726 1.00 96.75 108 LEU A CA 1
ATOM 859 C C . LEU A 1 108 ? 8.550 -6.108 -8.625 1.00 96.75 108 LEU A C 1
ATOM 861 O O . LEU A 1 108 ? 7.549 -6.030 -7.919 1.00 96.75 108 LEU A O 1
ATOM 865 N N . TRP A 1 109 ? 8.905 -7.252 -9.216 1.00 96.81 109 TRP A N 1
ATOM 866 C CA . TRP A 1 109 ? 8.119 -8.481 -9.066 1.00 96.81 109 TRP A CA 1
ATOM 867 C C . TRP A 1 109 ? 7.979 -8.919 -7.605 1.00 96.81 109 TRP A C 1
ATOM 869 O O . TRP A 1 109 ? 6.883 -9.267 -7.158 1.00 96.81 109 TRP A O 1
ATOM 879 N N . ALA A 1 110 ? 9.059 -8.856 -6.823 1.00 97.19 110 ALA A N 1
ATOM 880 C CA . ALA A 1 110 ? 9.009 -9.177 -5.399 1.00 97.19 110 ALA A CA 1
ATOM 881 C C . ALA A 1 110 ? 8.114 -8.201 -4.611 1.00 97.19 110 ALA A C 1
ATOM 883 O O . ALA A 1 110 ? 7.395 -8.615 -3.694 1.00 97.19 110 ALA A O 1
ATOM 884 N N . ALA A 1 111 ? 8.144 -6.910 -4.951 1.00 97.81 111 ALA A N 1
ATOM 885 C CA . ALA A 1 111 ? 7.300 -5.893 -4.332 1.00 97.81 111 ALA A CA 1
ATOM 886 C C . ALA A 1 111 ? 5.821 -6.051 -4.729 1.00 97.81 111 ALA A C 1
ATOM 888 O O . ALA A 1 111 ? 4.955 -6.025 -3.852 1.00 97.81 111 ALA A O 1
ATOM 889 N N . LEU A 1 112 ? 5.539 -6.316 -6.007 1.00 98.06 112 LEU A N 1
ATOM 890 C CA . LEU A 1 112 ? 4.208 -6.630 -6.531 1.00 98.06 112 LEU A CA 1
ATOM 891 C C . LEU A 1 112 ? 3.615 -7.857 -5.849 1.00 98.06 112 LEU A C 1
ATOM 893 O O . LEU A 1 112 ? 2.461 -7.822 -5.439 1.00 98.06 112 LEU A O 1
ATOM 897 N N . PHE A 1 113 ? 4.401 -8.915 -5.643 1.00 97.25 113 PHE A N 1
ATOM 898 C CA . PHE A 1 113 ? 3.936 -10.094 -4.915 1.00 97.25 113 PHE A CA 1
ATOM 899 C C . PHE A 1 113 ? 3.532 -9.759 -3.471 1.00 97.25 113 PHE A C 1
ATOM 901 O O . PHE A 1 113 ? 2.491 -10.209 -2.989 1.00 97.25 113 PHE A O 1
ATOM 908 N N . LYS A 1 114 ? 4.322 -8.934 -2.769 1.00 96.19 114 LYS A N 1
ATOM 909 C CA . LYS A 1 114 ? 3.986 -8.476 -1.408 1.00 96.19 114 LYS A CA 1
ATOM 910 C C . LYS A 1 114 ? 2.718 -7.624 -1.388 1.00 96.19 114 LYS A C 1
ATOM 912 O O . LYS A 1 114 ? 1.896 -7.814 -0.492 1.00 96.19 114 LYS A O 1
ATOM 917 N N . LEU A 1 115 ? 2.579 -6.704 -2.342 1.00 97.50 115 LEU A N 1
ATOM 918 C CA . LEU A 1 115 ? 1.417 -5.830 -2.464 1.00 97.50 115 LEU A CA 1
ATOM 919 C C . LEU A 1 115 ? 0.161 -6.635 -2.815 1.00 97.50 115 LEU A C 1
ATOM 921 O O . LEU A 1 115 ? -0.853 -6.503 -2.140 1.00 97.50 115 LEU A O 1
ATOM 925 N N . HIS A 1 116 ? 0.249 -7.546 -3.783 1.00 97.69 116 HIS A N 1
ATOM 926 C CA . HIS A 1 116 ? -0.841 -8.448 -4.146 1.00 97.69 116 HIS A CA 1
ATOM 927 C C . HIS A 1 116 ? -1.321 -9.257 -2.942 1.00 97.69 116 HIS A C 1
ATOM 929 O O . HIS A 1 116 ? -2.506 -9.248 -2.637 1.00 97.69 116 HIS A O 1
ATOM 935 N N . ARG A 1 117 ? -0.404 -9.875 -2.183 1.00 96.62 117 ARG A N 1
ATOM 936 C CA . ARG A 1 117 ? -0.768 -10.619 -0.966 1.00 96.62 117 ARG A CA 1
ATOM 937 C C . ARG A 1 117 ? -1.453 -9.757 0.092 1.00 96.62 117 ARG A C 1
ATOM 939 O O . ARG A 1 117 ? -2.297 -10.269 0.819 1.00 96.62 117 ARG A O 1
ATOM 946 N N . LEU A 1 118 ? -1.067 -8.487 0.216 1.00 96.00 118 LEU A N 1
ATOM 947 C CA . LEU A 1 118 ? -1.712 -7.545 1.130 1.00 96.00 118 LEU A CA 1
ATOM 948 C C . LEU A 1 118 ? -3.143 -7.214 0.676 1.00 96.00 118 LEU A C 1
ATOM 950 O O . LEU A 1 118 ? -4.036 -7.153 1.515 1.00 96.00 118 LEU A O 1
ATOM 954 N N . LEU A 1 119 ? -3.348 -6.996 -0.625 1.00 96.44 119 LEU A N 1
ATOM 955 C CA . LEU A 1 119 ? -4.639 -6.609 -1.203 1.00 96.44 119 LEU A CA 1
ATOM 956 C C . LEU A 1 119 ? -5.622 -7.783 -1.294 1.00 96.44 119 LEU A C 1
ATOM 958 O O . LEU A 1 119 ? -6.787 -7.629 -0.938 1.00 96.44 119 LEU A O 1
ATOM 962 N N . ASP A 1 120 ? -5.149 -8.949 -1.731 1.00 96.19 120 ASP A N 1
ATOM 963 C CA . ASP A 1 120 ? -5.939 -10.180 -1.838 1.00 96.19 120 ASP A CA 1
ATOM 964 C C . ASP A 1 120 ? -6.283 -10.738 -0.449 1.00 96.19 120 ASP A C 1
ATOM 966 O O . ASP A 1 120 ? -7.433 -11.032 -0.135 1.00 96.19 120 ASP A O 1
ATOM 970 N N . GLY A 1 121 ? -5.292 -10.766 0.447 1.00 93.81 121 GLY A N 1
ATOM 971 C CA . GLY A 1 121 ? -5.452 -11.170 1.842 1.00 93.81 121 GLY A CA 1
ATOM 972 C C . GLY A 1 121 ? -5.910 -10.046 2.771 1.00 93.81 121 GLY A C 1
ATOM 973 O O . GLY A 1 121 ? -5.583 -10.087 3.959 1.00 93.81 121 GLY A O 1
ATOM 974 N N . TRP A 1 122 ? -6.589 -9.016 2.257 1.00 96.25 122 TRP A N 1
ATOM 975 C CA . TRP A 1 122 ? -6.929 -7.832 3.046 1.00 96.25 122 TRP A CA 1
ATOM 976 C C . TRP A 1 122 ? -7.851 -8.176 4.218 1.00 96.25 122 TRP A C 1
ATOM 978 O O . TRP A 1 122 ? -8.957 -8.687 4.037 1.00 96.25 122 TRP A O 1
ATOM 988 N N . VAL A 1 123 ? -7.424 -7.817 5.429 1.00 93.62 123 VAL A N 1
ATOM 989 C CA . VAL A 1 123 ? -8.208 -7.981 6.655 1.00 93.62 123 VAL A CA 1
ATOM 990 C C . VAL A 1 123 ? -8.472 -6.611 7.256 1.00 93.62 123 VAL A C 1
ATOM 992 O O . VAL A 1 123 ? -7.530 -5.901 7.605 1.00 93.62 123 VAL A O 1
ATOM 995 N N . THR A 1 124 ? -9.750 -6.272 7.433 1.00 94.88 124 THR A N 1
ATOM 996 C CA . THR A 1 124 ? -10.163 -5.048 8.124 1.00 94.88 124 THR A CA 1
ATOM 997 C C . THR A 1 124 ? -9.574 -5.017 9.534 1.00 94.88 124 THR A C 1
ATOM 999 O O . THR A 1 124 ? -9.894 -5.907 10.338 1.00 94.88 124 THR A O 1
ATOM 1002 N N . PRO A 1 125 ? -8.716 -4.029 9.859 1.00 91.69 125 PRO A N 1
ATOM 1003 C CA . PRO A 1 125 ? -8.115 -3.936 11.177 1.00 91.69 125 PRO A CA 1
ATOM 1004 C C . PRO A 1 125 ? -9.194 -3.764 12.241 1.00 91.69 125 PRO A C 1
ATOM 1006 O O . PRO A 1 125 ? -10.116 -2.962 12.103 1.00 91.69 125 PRO A O 1
ATOM 1009 N N . LYS A 1 126 ? -9.067 -4.516 13.329 1.00 89.12 126 LYS A N 1
ATOM 1010 C CA . LYS A 1 126 ? -9.937 -4.402 14.498 1.00 89.12 126 LYS A CA 1
ATOM 1011 C C . LYS A 1 126 ? -9.078 -4.062 15.698 1.00 89.12 126 LYS A C 1
ATOM 1013 O O . LYS A 1 126 ? -7.956 -4.558 15.812 1.00 89.12 126 LYS A O 1
ATOM 1018 N N . LEU A 1 127 ? -9.623 -3.242 16.591 1.00 86.38 127 LEU A N 1
ATOM 1019 C CA . LEU A 1 127 ? -9.006 -2.990 17.884 1.00 86.38 127 LEU A CA 1
ATOM 1020 C C . LEU A 1 127 ? -8.738 -4.329 18.575 1.00 86.38 127 LEU A C 1
ATOM 1022 O O . LEU A 1 127 ? -9.626 -5.186 18.646 1.00 86.38 127 LEU A O 1
ATOM 1026 N N . ALA A 1 128 ? -7.528 -4.506 19.097 1.00 79.56 128 ALA A N 1
ATOM 1027 C CA . ALA A 1 128 ? -7.208 -5.660 19.911 1.00 79.56 128 ALA A CA 1
ATOM 1028 C C . ALA A 1 128 ? -7.980 -5.575 21.233 1.00 79.56 128 ALA A C 1
ATOM 1030 O O . ALA A 1 128 ? -7.500 -5.029 22.223 1.00 79.56 128 ALA A O 1
ATOM 1031 N N . VAL A 1 129 ? -9.171 -6.166 21.288 1.00 60.28 129 VAL A N 1
ATOM 1032 C CA . VAL A 1 129 ? -9.817 -6.546 22.553 1.00 60.28 129 VAL A CA 1
ATOM 1033 C C . VAL A 1 129 ? -9.108 -7.783 23.118 1.00 60.28 129 VAL A C 1
ATOM 1035 O O . VAL A 1 129 ? -9.670 -8.867 23.223 1.00 60.28 129 VAL A O 1
ATOM 1038 N N . GLY A 1 130 ? -7.815 -7.642 23.417 1.00 50.09 130 GLY A N 1
ATOM 1039 C CA . GLY A 1 130 ? -7.001 -8.636 24.115 1.00 50.09 130 GLY A CA 1
ATOM 1040 C C . GLY A 1 130 ? -6.764 -8.216 25.574 1.00 50.09 130 GLY A C 1
ATOM 1041 O O . GLY A 1 130 ? -6.771 -7.017 25.856 1.00 50.09 130 GLY A O 1
ATOM 1042 N N . PRO A 1 131 ? -6.515 -9.149 26.518 1.00 52.19 131 PRO A N 1
ATOM 1043 C CA . PRO A 1 131 ? -6.477 -8.893 27.970 1.00 52.19 131 PRO A CA 1
ATOM 1044 C C . PRO A 1 131 ? -5.545 -7.760 28.432 1.00 52.19 131 PRO A C 1
ATOM 1046 O O . PRO A 1 131 ? -5.703 -7.244 29.535 1.00 52.19 131 PRO A O 1
ATOM 1049 N N . SER A 1 132 ? -4.590 -7.349 27.599 1.00 47.69 132 SER A N 1
ATOM 1050 C CA . SER A 1 132 ? -3.648 -6.257 27.860 1.00 47.69 132 SER A CA 1
ATOM 1051 C C . SER A 1 132 ? -4.278 -4.858 27.843 1.00 47.69 132 SER A C 1
ATOM 1053 O O . SER A 1 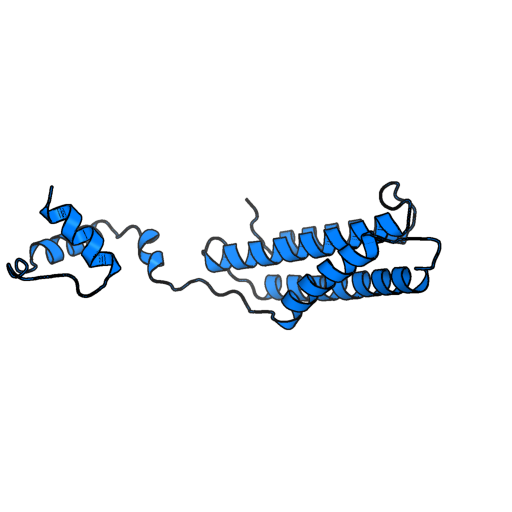132 ? -3.657 -3.920 28.336 1.00 47.69 132 SER A O 1
ATOM 1055 N N . ALA A 1 133 ? -5.541 -4.706 27.418 1.00 47.94 133 ALA A N 1
ATOM 1056 C CA . ALA A 1 133 ? -6.338 -3.508 27.722 1.00 47.94 133 ALA A CA 1
ATOM 1057 C C . ALA A 1 133 ? -6.509 -3.269 29.247 1.00 47.94 133 ALA A C 1
ATOM 1059 O O . ALA A 1 133 ? -6.925 -2.190 29.663 1.00 47.94 133 ALA A O 1
ATOM 1060 N N . ARG A 1 134 ? -6.107 -4.229 30.100 1.00 50.91 134 ARG A N 1
ATOM 1061 C CA . ARG A 1 134 ? -5.948 -4.052 31.556 1.00 50.91 134 ARG A CA 1
ATOM 1062 C C . ARG A 1 134 ? -4.766 -3.166 31.977 1.00 50.91 134 ARG A C 1
ATOM 1064 O O . ARG A 1 134 ? -4.705 -2.813 33.145 1.00 50.91 134 ARG A O 1
ATOM 1071 N N . GLN A 1 135 ? -3.836 -2.810 31.085 1.00 45.56 135 GLN A N 1
ATOM 1072 C CA . GLN A 1 135 ? -2.711 -1.918 31.424 1.00 45.56 135 GLN A CA 1
ATOM 1073 C C . GLN A 1 135 ? -2.958 -0.443 31.069 1.00 45.56 135 GLN A C 1
ATOM 1075 O O . GLN A 1 135 ? -2.236 0.417 31.563 1.00 45.56 135 GLN A O 1
ATOM 1080 N N . GLY A 1 136 ? -3.972 -0.141 30.248 1.00 44.16 136 GLY A N 1
ATOM 1081 C CA . GLY A 1 136 ? -4.341 1.232 29.865 1.00 44.16 136 GLY A CA 1
ATOM 1082 C C . GLY A 1 136 ? -5.544 1.798 30.623 1.00 44.16 136 GLY A C 1
ATOM 1083 O O . GLY A 1 136 ? -5.677 3.012 30.751 1.00 44.16 136 GLY A O 1
ATOM 1084 N N . LEU A 1 137 ? -6.389 0.934 31.191 1.00 45.69 137 LEU A N 1
ATOM 1085 C CA . LEU A 1 137 ? -7.227 1.320 32.316 1.00 45.69 137 LEU A CA 1
ATOM 1086 C C . LEU A 1 137 ? -6.296 1.375 33.519 1.00 45.69 137 LEU A C 1
ATOM 1088 O O . LEU A 1 137 ? -6.087 0.361 34.183 1.00 45.69 137 LEU A O 1
ATOM 1092 N N . ALA A 1 138 ? -5.726 2.549 33.797 1.00 49.12 138 ALA A N 1
ATOM 1093 C CA . ALA A 1 138 ? -5.416 2.876 35.178 1.00 49.12 138 ALA A CA 1
ATOM 1094 C C . ALA A 1 138 ? -6.659 2.459 35.964 1.00 49.12 138 ALA A C 1
ATOM 1096 O O . ALA A 1 138 ? -7.742 3.008 35.735 1.00 49.12 138 ALA A O 1
ATOM 1097 N N . LEU A 1 139 ? -6.548 1.392 36.763 1.00 52.25 139 LEU A N 1
ATOM 1098 C CA . LEU A 1 139 ? -7.602 1.043 37.696 1.00 52.25 139 LEU A CA 1
ATOM 1099 C C . LEU A 1 139 ? -7.907 2.363 38.391 1.00 52.25 139 LEU A C 1
ATOM 1101 O O . LEU A 1 139 ? -6.995 2.976 38.950 1.00 52.25 139 LEU A O 1
ATOM 1105 N N . ASN A 1 140 ? -9.149 2.845 38.273 1.00 60.25 140 ASN A N 1
ATOM 1106 C CA . ASN A 1 140 ? -9.629 3.910 39.143 1.00 60.25 140 ASN A CA 1
ATOM 1107 C C . ASN A 1 140 ? -9.079 3.577 40.542 1.00 60.25 140 ASN A C 1
ATOM 1109 O O . ASN A 1 140 ? -9.164 2.401 40.904 1.00 60.25 140 ASN A O 1
ATOM 1113 N N . PRO A 1 141 ? -8.449 4.505 41.282 1.00 67.62 141 PRO A N 1
ATOM 1114 C CA . PRO A 1 141 ? -7.841 4.196 42.576 1.00 67.62 141 PRO A CA 1
ATOM 1115 C C . PRO A 1 141 ? -8.725 3.303 43.463 1.00 67.62 141 PRO A C 1
ATOM 1117 O O . PRO A 1 141 ? -8.235 2.352 44.063 1.00 67.62 141 PRO A O 1
ATOM 1120 N N . SER A 1 142 ? -10.048 3.485 43.392 1.00 70.25 142 SER A N 1
ATOM 1121 C CA . SER A 1 142 ? -11.041 2.618 44.039 1.00 70.25 142 SER A CA 1
ATOM 1122 C C . SER A 1 142 ? -11.058 1.156 43.555 1.00 70.25 142 SER A C 1
ATOM 1124 O O . SER A 1 142 ? -11.180 0.237 44.359 1.00 70.25 142 SER A O 1
ATOM 1126 N N . ALA A 1 143 ? -10.917 0.902 42.254 1.00 66.38 143 ALA A N 1
ATOM 1127 C CA . ALA A 1 143 ? -10.814 -0.435 41.671 1.00 66.38 143 ALA A CA 1
ATOM 1128 C C . ALA A 1 143 ? -9.467 -1.106 41.989 1.00 66.38 143 ALA A C 1
ATOM 1130 O O . ALA A 1 143 ? -9.414 -2.328 42.128 1.00 66.38 143 ALA A O 1
ATOM 1131 N N . ALA A 1 144 ? -8.392 -0.323 42.131 1.00 68.56 144 ALA A N 1
ATOM 1132 C CA . ALA A 1 144 ? -7.098 -0.829 42.580 1.00 68.56 144 ALA A CA 1
ATOM 1133 C C . ALA A 1 144 ? -7.146 -1.226 44.061 1.00 68.56 144 ALA A C 1
ATOM 1135 O O . ALA A 1 144 ? -6.701 -2.315 44.415 1.00 68.56 144 ALA A O 1
ATOM 1136 N N . GLU A 1 145 ? -7.721 -0.384 44.919 1.00 75.62 145 GLU A N 1
ATOM 1137 C CA . GLU A 1 145 ? -7.920 -0.678 46.344 1.00 75.62 145 GLU A CA 1
ATOM 1138 C C . GLU A 1 145 ? -8.834 -1.887 46.559 1.00 75.62 145 GLU A C 1
ATOM 1140 O O . GLU A 1 145 ? -8.541 -2.756 47.376 1.00 75.62 145 GLU A O 1
ATOM 1145 N N . GLU A 1 146 ? -9.915 -1.999 45.788 1.00 77.31 146 GLU A N 1
ATOM 1146 C CA . GLU A 1 146 ? -10.812 -3.152 45.846 1.00 77.31 146 GLU A CA 1
ATOM 1147 C C . GLU A 1 146 ? -10.117 -4.451 45.421 1.00 77.31 146 GLU A C 1
ATOM 1149 O O . GLU A 1 146 ? -10.314 -5.494 46.046 1.00 77.31 146 GLU A O 1
ATOM 1154 N N . ALA A 1 147 ? -9.270 -4.401 44.390 1.00 72.12 147 ALA A N 1
ATOM 1155 C CA . ALA A 1 147 ? -8.478 -5.553 43.978 1.00 72.12 147 ALA A CA 1
ATOM 1156 C C . ALA A 1 147 ? -7.481 -5.978 45.068 1.00 72.12 147 ALA A C 1
ATOM 1158 O O . ALA A 1 147 ? -7.394 -7.171 45.359 1.00 72.12 147 ALA A O 1
ATOM 1159 N N . HIS A 1 148 ? -6.788 -5.028 45.708 1.00 75.25 148 HIS A N 1
ATOM 1160 C CA . HIS A 1 148 ? -5.890 -5.323 46.829 1.00 75.25 148 HIS A CA 1
ATOM 1161 C C . HIS A 1 148 ? -6.647 -5.934 48.009 1.00 75.25 148 HIS A C 1
ATOM 1163 O O . HIS A 1 148 ? -6.274 -7.011 48.460 1.00 75.25 148 HIS A O 1
ATOM 1169 N N . ARG A 1 149 ? -7.783 -5.350 48.421 1.00 78.75 149 ARG A N 1
ATOM 1170 C CA . ARG A 1 149 ? -8.619 -5.914 49.497 1.00 78.75 149 ARG A CA 1
ATOM 1171 C C . ARG A 1 149 ? -9.054 -7.347 49.209 1.00 78.75 149 ARG A C 1
ATOM 1173 O O . ARG A 1 149 ? -9.050 -8.184 50.107 1.00 78.75 149 ARG A O 1
ATOM 1180 N N . ARG A 1 150 ? -9.415 -7.651 47.960 1.00 80.81 150 ARG A N 1
ATOM 1181 C CA . ARG A 1 150 ? -9.782 -9.016 47.563 1.00 80.81 150 ARG A CA 1
ATOM 1182 C C . ARG A 1 150 ? -8.600 -9.967 47.637 1.00 80.81 150 ARG A C 1
ATOM 1184 O O . ARG A 1 150 ? -8.786 -11.069 48.135 1.00 80.81 150 ARG A O 1
ATOM 1191 N N . ILE A 1 151 ? -7.420 -9.549 47.180 1.00 79.81 151 ILE A N 1
ATOM 1192 C CA . ILE A 1 151 ? -6.190 -10.347 47.266 1.00 79.81 151 ILE A CA 1
ATOM 1193 C C . ILE A 1 151 ? -5.828 -10.615 48.730 1.00 79.81 151 ILE A C 1
ATOM 1195 O O . ILE A 1 151 ? -5.576 -11.765 49.077 1.00 79.81 151 ILE A O 1
ATOM 1199 N N . ASP A 1 152 ? -5.895 -9.599 49.588 1.00 81.50 152 ASP A N 1
ATOM 1200 C CA . ASP A 1 152 ? -5.614 -9.722 51.023 1.00 81.50 152 ASP A CA 1
ATOM 1201 C C . ASP A 1 152 ? -6.637 -10.616 51.743 1.00 81.50 152 ASP A C 1
ATOM 1203 O O . ASP A 1 152 ? -6.317 -11.261 52.739 1.00 81.50 152 ASP A O 1
ATOM 1207 N N . SER A 1 153 ? -7.868 -10.688 51.226 1.00 84.50 153 SER A N 1
ATOM 1208 C CA . SER A 1 153 ? -8.920 -11.574 51.739 1.00 84.50 153 SER A CA 1
ATOM 1209 C C . SER A 1 153 ? -8.821 -13.023 51.251 1.00 84.50 153 SER A C 1
ATOM 1211 O O . SER A 1 153 ? -9.589 -13.872 51.710 1.00 84.50 153 SER A O 1
ATOM 1213 N N . LEU A 1 154 ? -7.919 -13.329 50.308 1.00 83.44 154 LEU A N 1
ATOM 1214 C CA . LEU A 1 154 ? -7.762 -14.696 49.826 1.00 83.44 154 LEU A CA 1
ATOM 1215 C C . LEU A 1 154 ? -7.162 -15.576 50.928 1.00 83.44 154 LEU A C 1
ATOM 1217 O O . LEU A 1 154 ? -6.228 -15.163 51.619 1.00 83.44 154 LEU A O 1
ATOM 1221 N N . PRO A 1 155 ? -7.655 -16.817 51.084 1.00 82.62 155 PRO A N 1
ATOM 1222 C CA . PRO A 1 155 ? -7.039 -17.753 52.004 1.00 82.62 155 PRO A CA 1
ATOM 1223 C C . PRO A 1 155 ? -5.588 -18.019 51.575 1.00 82.62 155 PRO A C 1
ATOM 1225 O O . PRO A 1 155 ? -5.294 -18.057 50.373 1.00 82.62 155 PRO A O 1
ATOM 1228 N N . PRO A 1 156 ? -4.674 -18.231 52.535 1.00 79.19 156 PRO A N 1
ATOM 1229 C CA . PRO A 1 156 ? -3.298 -18.573 52.216 1.00 79.19 156 PRO A CA 1
ATOM 1230 C C . PRO A 1 156 ? -3.260 -19.837 51.355 1.00 79.19 156 PRO A C 1
ATOM 1232 O O . PRO A 1 156 ? -4.021 -20.784 51.575 1.00 79.19 156 PRO A O 1
ATOM 1235 N N . LEU A 1 157 ? -2.362 -19.848 50.369 1.00 78.31 157 LEU A N 1
ATOM 1236 C CA . LEU A 1 157 ? -2.187 -21.010 49.505 1.00 78.31 157 LEU A CA 1
ATOM 1237 C C . LEU A 1 157 ? -1.800 -22.245 50.342 1.00 78.31 157 LEU A C 1
ATOM 1239 O O . LEU A 1 157 ? -1.012 -22.122 51.288 1.00 78.31 157 LEU A O 1
ATOM 1243 N N . PRO A 1 158 ? -2.307 -23.441 49.990 1.00 83.19 158 PRO A N 1
ATOM 1244 C CA . PRO A 1 158 ? -1.869 -24.693 50.598 1.00 83.19 158 PRO A CA 1
ATOM 1245 C C . PRO A 1 158 ? -0.344 -24.853 50.536 1.00 83.19 158 PRO A C 1
ATOM 1247 O O . PRO A 1 158 ? 0.297 -24.439 49.568 1.00 83.19 158 PRO A O 1
ATOM 1250 N N . ARG A 1 159 ? 0.256 -25.475 51.560 1.00 77.81 159 ARG A N 1
ATOM 1251 C CA . ARG A 1 159 ? 1.725 -25.642 51.662 1.00 77.81 159 ARG A CA 1
ATOM 1252 C C . ARG A 1 159 ? 2.335 -26.433 50.496 1.00 77.81 159 ARG A C 1
ATOM 1254 O O . ARG A 1 159 ? 3.526 -26.304 50.211 1.00 77.81 159 ARG A O 1
ATOM 1261 N N . ASP A 1 160 ? 1.523 -27.253 49.848 1.00 83.44 160 ASP A N 1
ATOM 1262 C CA . ASP A 1 160 ? 1.835 -28.129 48.724 1.00 83.44 160 ASP A CA 1
ATOM 1263 C C . ASP A 1 160 ? 1.413 -27.554 47.363 1.00 83.44 160 ASP A C 1
ATOM 1265 O O . ASP A 1 160 ? 1.641 -28.190 46.333 1.00 83.44 160 ASP A O 1
ATOM 1269 N N . TRP A 1 161 ? 0.850 -26.342 47.326 1.00 84.25 161 TRP A N 1
ATOM 1270 C CA . TRP A 1 161 ? 0.426 -25.718 46.078 1.00 84.25 161 TRP A CA 1
ATOM 1271 C C . TRP A 1 161 ? 1.604 -25.517 45.115 1.00 84.25 161 TRP A C 1
ATOM 1273 O O . TRP A 1 161 ? 2.658 -24.998 45.493 1.00 84.25 161 TRP A O 1
ATOM 1283 N N . GLN A 1 162 ? 1.408 -25.889 43.846 1.00 81.44 162 GLN A N 1
ATOM 1284 C CA . GLN A 1 162 ? 2.351 -25.640 42.757 1.00 81.44 162 GLN A CA 1
ATOM 1285 C C . GLN A 1 162 ? 1.619 -25.149 41.499 1.00 81.44 162 GLN A C 1
ATOM 1287 O O . GLN A 1 162 ? 0.500 -25.592 41.228 1.00 81.44 162 GLN A O 1
ATOM 1292 N N . PRO A 1 163 ? 2.245 -24.279 40.684 1.00 82.56 163 PRO A N 1
ATOM 1293 C CA . PRO A 1 163 ? 1.656 -23.846 39.425 1.00 82.56 163 PRO A CA 1
ATOM 1294 C C . PRO A 1 163 ? 1.527 -25.016 38.443 1.00 82.56 163 PRO A C 1
ATOM 1296 O O . PRO A 1 163 ? 2.471 -25.780 38.236 1.00 82.56 163 PRO A O 1
ATOM 1299 N N . VAL A 1 164 ? 0.381 -25.115 37.772 1.00 80.69 164 VAL A N 1
ATOM 1300 C CA . VAL A 1 164 ? 0.126 -26.151 36.753 1.00 80.69 164 VAL A CA 1
ATOM 1301 C C . VAL A 1 164 ? 0.833 -25.820 35.431 1.00 80.69 164 VAL A C 1
ATOM 1303 O O . VAL A 1 164 ? 1.229 -26.712 34.686 1.00 80.69 164 VAL A O 1
ATOM 1306 N N . ALA A 1 165 ? 1.034 -24.532 35.135 1.00 81.81 165 ALA A N 1
ATOM 1307 C CA . ALA A 1 165 ? 1.610 -24.092 33.871 1.00 81.81 165 ALA A CA 1
ATOM 1308 C C . ALA A 1 165 ? 3.155 -24.202 33.856 1.00 81.81 165 ALA A C 1
ATOM 1310 O O . ALA A 1 165 ? 3.809 -23.652 34.750 1.00 81.81 165 ALA A O 1
ATOM 1311 N N . PRO A 1 166 ? 3.773 -24.797 32.811 1.00 76.00 166 PRO A N 1
ATOM 1312 C CA . PRO A 1 166 ? 5.225 -25.026 32.755 1.00 76.00 166 PRO A CA 1
ATOM 1313 C C . PRO A 1 166 ? 6.078 -23.757 32.904 1.00 76.00 166 PRO A C 1
ATOM 1315 O O . PRO A 1 166 ? 7.095 -23.755 33.595 1.00 76.00 166 PRO A O 1
ATOM 1318 N N . HIS A 1 167 ? 5.643 -22.644 32.306 1.00 72.62 167 HIS A N 1
ATOM 1319 C CA . HIS A 1 167 ? 6.356 -21.364 32.383 1.00 72.62 167 HIS A CA 1
ATOM 1320 C C . HIS A 1 167 ? 6.288 -20.726 33.784 1.00 72.62 167 HIS A C 1
ATOM 1322 O O . HIS A 1 167 ? 7.211 -20.022 34.190 1.00 72.62 167 HIS A O 1
ATOM 1328 N N . GLN A 1 168 ? 5.229 -21.003 34.552 1.00 75.62 168 GLN A N 1
ATOM 1329 C CA . GLN A 1 168 ? 5.062 -20.497 35.918 1.00 75.62 168 GLN A CA 1
ATOM 1330 C C . GLN A 1 168 ? 5.839 -21.336 36.937 1.00 75.62 168 GLN A C 1
ATOM 1332 O O . GLN A 1 168 ? 6.321 -20.796 37.930 1.00 75.62 168 GLN A O 1
ATOM 1337 N N . GLN A 1 169 ? 6.036 -22.633 36.676 1.00 79.56 169 GLN A N 1
ATOM 1338 C CA . GLN A 1 169 ? 6.856 -23.503 37.528 1.00 79.56 169 GLN A CA 1
ATOM 1339 C C . GLN A 1 169 ? 8.316 -23.043 37.603 1.00 79.56 169 GLN A C 1
ATOM 1341 O O . GLN A 1 169 ? 8.918 -23.087 38.676 1.00 79.56 169 GLN A O 1
ATOM 1346 N N . ALA A 1 170 ? 8.882 -22.563 36.491 1.00 75.62 170 ALA A N 1
ATOM 1347 C CA . ALA A 1 170 ? 10.255 -22.058 36.452 1.00 75.62 170 ALA A CA 1
ATOM 1348 C C . ALA A 1 170 ? 10.451 -20.819 37.348 1.00 75.62 170 ALA A C 1
ATOM 1350 O O . ALA A 1 170 ? 11.445 -20.723 38.067 1.00 75.62 170 ALA A O 1
ATOM 1351 N N . LEU A 1 171 ? 9.483 -19.897 37.340 1.00 74.19 171 LEU A N 1
ATOM 1352 C CA . LEU A 1 171 ? 9.463 -18.715 38.209 1.00 74.19 171 LEU A CA 1
ATOM 1353 C C . LEU A 1 171 ? 9.225 -19.087 39.678 1.00 74.19 171 LEU A C 1
ATOM 1355 O O . LEU A 1 171 ? 9.946 -18.615 40.553 1.00 74.19 171 LEU A O 1
ATOM 1359 N N . TYR A 1 172 ? 8.270 -19.979 39.946 1.00 79.31 172 TYR A N 1
ATOM 1360 C CA . TYR A 1 172 ? 7.944 -20.430 41.300 1.00 79.31 172 TYR A CA 1
ATOM 1361 C C . TYR A 1 172 ? 9.122 -21.133 41.990 1.00 79.31 172 TYR A C 1
ATOM 1363 O O . TYR A 1 172 ? 9.394 -20.878 43.161 1.00 79.31 172 TYR A O 1
ATOM 1371 N N . ARG A 1 173 ? 9.875 -21.969 41.260 1.00 78.38 173 ARG A N 1
ATOM 1372 C CA . ARG A 1 173 ? 11.086 -22.612 41.795 1.00 78.38 173 ARG A CA 1
ATOM 1373 C C . ARG A 1 173 ? 12.149 -21.589 42.189 1.00 78.38 173 ARG A C 1
ATOM 1375 O O . ARG A 1 173 ? 12.697 -21.710 43.276 1.00 78.38 173 ARG A O 1
ATOM 1382 N N . LYS A 1 174 ? 12.388 -20.569 41.353 1.00 74.69 174 LYS A N 1
ATOM 1383 C CA . LYS A 1 174 ? 13.359 -19.500 41.649 1.00 74.69 174 LYS A CA 1
ATOM 1384 C C . LYS A 1 174 ? 13.010 -18.738 42.930 1.00 74.69 174 LYS A C 1
ATOM 1386 O O . LYS A 1 174 ? 13.898 -18.489 43.737 1.00 74.69 174 LYS A O 1
ATOM 1391 N N . LEU A 1 175 ? 11.728 -18.426 43.129 1.00 71.06 175 LEU A N 1
ATOM 1392 C CA . LEU A 1 175 ? 11.240 -17.667 44.287 1.00 71.06 175 LEU A CA 1
ATOM 1393 C C . LEU A 1 175 ? 11.252 -18.456 45.609 1.00 71.06 175 LEU A C 1
ATOM 1395 O O . LEU A 1 175 ? 11.282 -17.833 46.658 1.00 71.06 175 LEU A O 1
ATOM 1399 N N . ARG A 1 176 ? 11.236 -19.799 45.590 1.00 70.62 176 ARG A N 1
ATOM 1400 C CA . ARG A 1 176 ? 11.379 -20.627 46.813 1.00 70.62 176 ARG A CA 1
ATOM 1401 C C . ARG A 1 176 ? 12.827 -20.863 47.239 1.00 70.62 176 ARG A C 1
ATOM 1403 O O . ARG A 1 176 ? 13.050 -21.327 48.351 1.00 70.62 176 ARG A O 1
ATOM 1410 N N . THR A 1 177 ? 13.783 -20.639 46.342 1.00 64.00 177 THR A N 1
ATOM 1411 C CA . THR A 1 177 ? 15.218 -20.862 46.585 1.00 64.00 177 THR A CA 1
ATOM 1412 C C . THR A 1 177 ? 15.988 -19.584 46.927 1.00 64.00 177 THR A C 1
ATOM 1414 O O . THR A 1 177 ? 17.196 -19.657 47.127 1.00 64.00 177 THR A O 1
ATOM 1417 N N . SER A 1 178 ? 15.313 -18.429 46.935 1.00 49.94 178 SE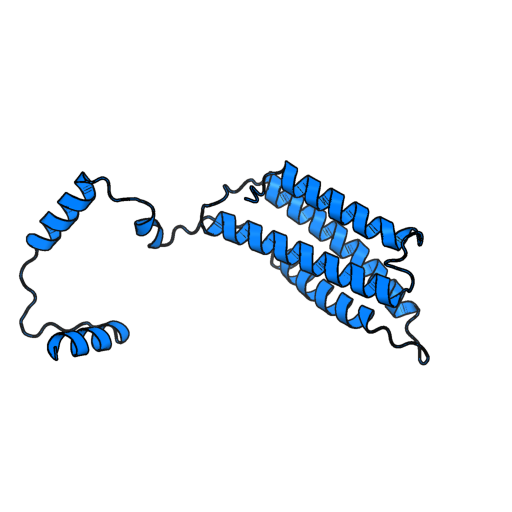R A N 1
ATOM 1418 C CA . SER A 1 178 ? 15.826 -17.134 47.417 1.00 49.94 178 SER A CA 1
ATOM 1419 C C . SER A 1 178 ? 15.274 -16.854 48.807 1.00 49.94 178 SER A C 1
ATOM 1421 O O . SER A 1 178 ? 16.013 -16.241 49.602 1.00 49.94 178 SER A O 1
#